Protein AF-A0A946A586-F1 (afdb_monomer)

pLDDT: mean 96.23, std 3.83, range [72.19, 98.25]

Radius of gyration: 11.78 Å; Cα contacts (8 Å, |Δi|>4): 83; chains: 1; bounding box: 24×23×35 Å

Solvent-accessible surface area (backbone atoms only — not comparable to full-atom values): 3445 Å² total; per-residue (Å²): 133,55,77,68,66,75,63,50,30,67,92,38,78,44,80,36,74,43,21,68,42,91,64,25,42,60,52,49,51,53,42,26,75,33,41,16,43,56,44,70,40,69,96,55,61,70,54,39,53,51,49,53,47,58,40,44,76,73,72,39,76

Nearest PDB structures (foldseek):
  5g4k-assembly1_A-2  TM=9.638E-01  e=1.256E-03  Clostridium sp.
  4g81-assembly1_D  TM=9.624E-01  e=2.192E-03  Salmonella enterica subsp. enterica serovar Enteritidis str. P125109
  8hax-assembly1_D  TM=9.615E-01  e=6.227E-03  Brucella melitensis bv. 1 str. 16M
  6lln-assembly1_A  TM=9.788E-01  e=1.436E-02  Pseudomonas aeruginosa PAO1
  8hs9-assembly3_C  TM=9.564E-01  e=1.014E-02  Brucella melitensis bv. 1 str. 16M

Structure (mmCIF, N/CA/C/O backbone):
data_AF-A0A946A586-F1
#
_entry.id   AF-A0A946A586-F1
#
loop_
_atom_site.group_PDB
_atom_site.id
_atom_site.type_symbol
_atom_site.label_atom_id
_atom_site.label_alt_id
_atom_site.label_comp_id
_atom_site.label_asym_id
_atom_site.label_entity_id
_atom_site.label_seq_id
_atom_site.pdbx_PDB_ins_code
_atom_site.Cartn_x
_atom_site.Cartn_y
_atom_site.Cartn_z
_atom_site.occupancy
_atom_site.B_iso_or_equiv
_atom_site.auth_seq_id
_atom_site.auth_comp_id
_atom_site.auth_asym_id
_atom_site.auth_atom_id
_atom_site.pdbx_PDB_model_num
ATOM 1 N N . MET A 1 1 ? -13.743 11.226 18.703 1.00 72.19 1 MET A N 1
ATOM 2 C CA . MET A 1 1 ? -12.797 10.615 17.747 1.00 72.19 1 MET A CA 1
ATOM 3 C C . MET 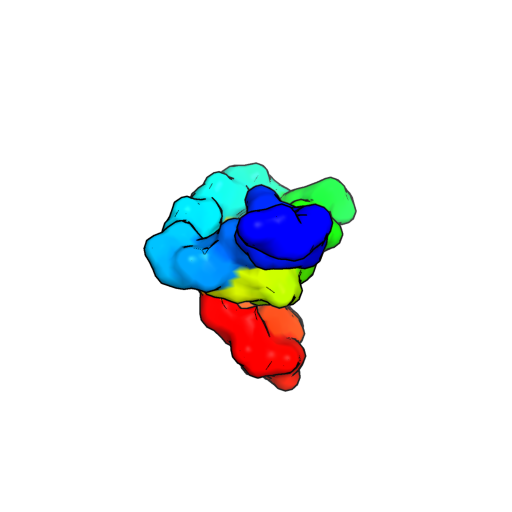A 1 1 ? -11.402 10.957 18.238 1.00 72.19 1 MET A C 1
ATOM 5 O O . MET A 1 1 ? -11.168 12.129 18.509 1.00 72.19 1 MET A O 1
ATOM 9 N N . ASN A 1 2 ? -10.544 9.969 18.501 1.00 93.38 2 ASN A N 1
ATOM 10 C CA . ASN A 1 2 ? -9.153 10.258 18.867 1.00 93.38 2 ASN A CA 1
ATOM 11 C C . ASN A 1 2 ? -8.331 10.492 17.588 1.00 93.38 2 ASN A C 1
ATOM 13 O O . ASN A 1 2 ? -8.801 10.196 16.492 1.00 93.38 2 ASN A O 1
ATOM 17 N N . VAL A 1 3 ? -7.127 11.048 17.727 1.00 92.44 3 VAL A N 1
ATOM 18 C CA . VAL A 1 3 ? -6.297 11.427 16.574 1.00 92.44 3 VAL A CA 1
ATOM 19 C C . VAL A 1 3 ? -5.983 10.226 15.675 1.00 92.44 3 VAL A C 1
ATOM 21 O O . VAL A 1 3 ? -6.061 10.366 14.463 1.00 92.44 3 VAL A O 1
ATOM 24 N N . LEU A 1 4 ? -5.696 9.048 16.239 1.00 90.94 4 LEU A N 1
ATOM 25 C CA . LEU A 1 4 ? -5.353 7.850 15.461 1.00 90.94 4 LEU A CA 1
ATOM 26 C C . LEU A 1 4 ? -6.553 7.296 14.682 1.00 90.94 4 LEU A C 1
ATOM 28 O O . LEU A 1 4 ? -6.409 6.906 13.529 1.00 90.94 4 LEU A O 1
ATOM 32 N N . GLU A 1 5 ? -7.747 7.332 15.275 1.00 92.56 5 GLU A N 1
ATOM 33 C CA . GLU A 1 5 ? -8.990 6.938 14.602 1.00 92.56 5 GLU A CA 1
ATOM 34 C C . GLU A 1 5 ? -9.280 7.813 13.377 1.00 92.56 5 GLU A C 1
ATOM 36 O O . GLU A 1 5 ? -9.772 7.312 12.371 1.00 92.56 5 GLU A O 1
ATOM 41 N N . SER A 1 6 ? -8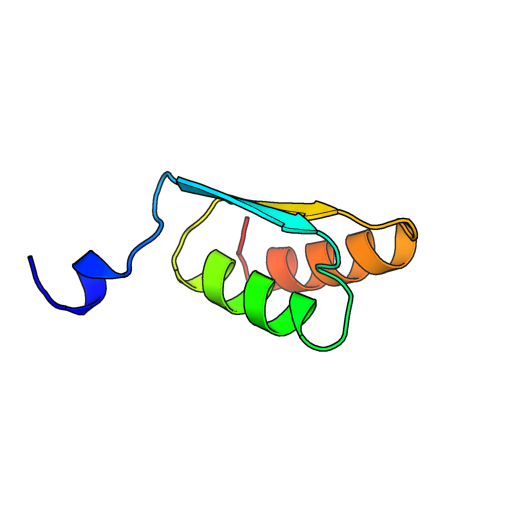.922 9.102 13.412 1.00 92.88 6 SER A N 1
ATOM 42 C CA . SER A 1 6 ? -9.080 10.001 12.259 1.00 92.88 6 SER A CA 1
ATOM 43 C C . SER A 1 6 ? -8.186 9.638 11.065 1.00 92.88 6 SER A C 1
ATOM 45 O O . SER A 1 6 ? -8.477 10.065 9.950 1.00 92.88 6 SER A O 1
ATOM 47 N N . PHE A 1 7 ? -7.110 8.876 11.287 1.00 92.69 7 PHE A N 1
ATOM 48 C CA . PHE A 1 7 ? -6.190 8.416 10.241 1.00 92.69 7 PHE A CA 1
ATOM 49 C C . PHE A 1 7 ? -6.417 6.956 9.834 1.00 92.69 7 PHE A C 1
ATOM 51 O O . PHE A 1 7 ? -5.755 6.477 8.916 1.00 92.69 7 PHE A O 1
ATOM 58 N N . SER A 1 8 ? -7.341 6.238 10.484 1.00 95.88 8 SER A N 1
ATOM 59 C CA . SER A 1 8 ? -7.628 4.857 10.108 1.00 95.88 8 SER A CA 1
ATOM 60 C C . SER A 1 8 ? -8.274 4.787 8.725 1.00 95.88 8 SE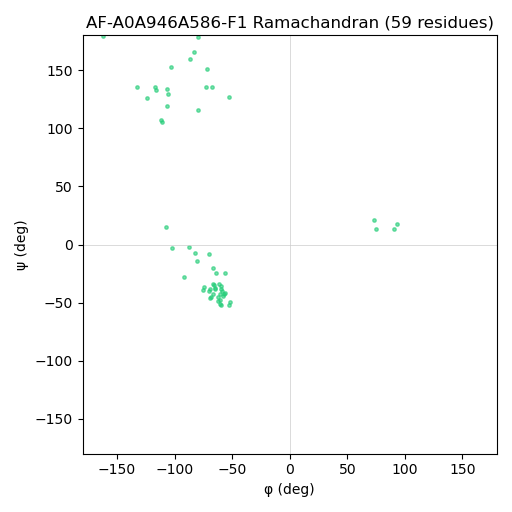R A C 1
ATOM 62 O O . SER A 1 8 ? -9.213 5.521 8.412 1.00 95.88 8 SER A O 1
ATOM 64 N N . LEU A 1 9 ? -7.802 3.840 7.918 1.00 97.38 9 LEU A N 1
ATOM 65 C CA . LEU A 1 9 ? -8.353 3.510 6.607 1.00 97.38 9 LEU A CA 1
ATOM 66 C C . LEU A 1 9 ? -9.113 2.178 6.612 1.00 97.38 9 LEU A C 1
ATOM 68 O O . LEU A 1 9 ? -9.434 1.652 5.549 1.00 97.38 9 LEU A O 1
ATOM 72 N N . LYS A 1 10 ? -9.459 1.647 7.794 1.00 96.25 10 LYS A N 1
ATOM 73 C CA . LYS A 1 10 ? -10.259 0.421 7.922 1.00 96.25 10 LYS A CA 1
ATOM 74 C C . LYS A 1 10 ? -11.551 0.513 7.109 1.00 96.25 10 LYS A C 1
ATOM 76 O O . LYS A 1 10 ? -12.336 1.451 7.255 1.00 96.25 10 LYS A O 1
ATOM 81 N N . GLY A 1 11 ? -11.771 -0.484 6.252 1.00 96.19 11 GLY A N 1
ATOM 82 C CA . GLY A 1 11 ? -12.935 -0.551 5.362 1.00 96.19 11 GLY A CA 1
ATOM 83 C C . GLY A 1 11 ? -12.872 0.403 4.163 1.00 96.19 11 GLY A C 1
ATOM 84 O O . GLY A 1 11 ? -13.895 0.637 3.518 1.00 96.19 11 GLY A O 1
ATOM 85 N N . LYS A 1 12 ? -11.704 0.988 3.872 1.00 97.75 12 LYS A N 1
ATOM 86 C CA . LYS A 1 12 ? -11.442 1.748 2.643 1.00 97.75 12 LYS A CA 1
ATOM 87 C C . LYS A 1 12 ? -10.611 0.912 1.677 1.00 97.75 12 LYS A C 1
ATOM 89 O O . LYS A 1 12 ? -9.826 0.072 2.096 1.00 97.75 12 LYS A O 1
ATOM 94 N N . VAL A 1 13 ? -10.766 1.203 0.388 1.00 98.25 13 VAL A N 1
ATOM 95 C CA . VAL A 1 13 ? -9.936 0.648 -0.686 1.00 98.25 13 VAL A CA 1
ATOM 96 C C . VAL A 1 13 ? -8.998 1.742 -1.185 1.00 98.25 13 VAL A C 1
ATOM 98 O O . VAL A 1 13 ? -9.448 2.866 -1.432 1.00 98.25 13 VAL A O 1
ATOM 101 N N . ALA A 1 14 ? -7.717 1.424 -1.355 1.00 98.19 14 ALA A N 1
ATOM 102 C CA . ALA A 1 14 ? -6.713 2.338 -1.889 1.00 98.19 14 ALA A CA 1
ATOM 103 C C . ALA A 1 14 ? -6.019 1.741 -3.121 1.00 98.19 14 ALA A C 1
ATOM 105 O O . ALA A 1 14 ? -5.475 0.645 -3.062 1.00 98.19 14 ALA A O 1
ATOM 106 N N . LEU A 1 15 ? -6.006 2.481 -4.235 1.00 98.12 15 LEU A N 1
ATOM 107 C CA . LEU A 1 15 ? -5.287 2.108 -5.456 1.00 98.12 15 LEU A CA 1
ATOM 108 C C . LEU A 1 15 ? -4.040 2.981 -5.621 1.00 98.12 15 LEU A C 1
ATOM 110 O O . LEU A 1 15 ? -4.149 4.196 -5.787 1.00 98.12 15 LEU A O 1
ATOM 114 N N . VAL A 1 16 ? -2.865 2.355 -5.646 1.00 98.06 16 VAL A N 1
ATOM 115 C CA . VAL A 1 16 ? -1.575 3.024 -5.835 1.00 98.06 16 VAL A CA 1
ATOM 116 C C . VAL A 1 16 ? -0.979 2.654 -7.192 1.00 98.06 16 VAL A C 1
ATOM 118 O O . VAL A 1 16 ? -0.433 1.566 -7.407 1.00 98.06 16 VAL A O 1
ATOM 121 N N . THR A 1 17 ? -1.027 3.594 -8.133 1.00 97.44 17 THR A N 1
ATOM 122 C CA . THR A 1 17 ? -0.259 3.487 -9.379 1.00 97.44 17 THR A CA 1
ATOM 123 C C . THR A 1 17 ? 1.223 3.726 -9.103 1.00 97.44 17 THR A C 1
ATOM 125 O O . THR A 1 17 ? 1.578 4.665 -8.396 1.00 97.44 17 THR A O 1
ATOM 128 N N . GLY A 1 18 ? 2.103 2.909 -9.677 1.00 97.25 18 GLY A N 1
ATOM 129 C CA . GLY A 1 18 ? 3.532 2.948 -9.377 1.00 97.25 18 GLY A CA 1
ATOM 130 C C . GLY A 1 18 ? 3.887 2.371 -8.003 1.00 97.25 18 GLY A C 1
ATOM 131 O O . GLY A 1 18 ? 4.968 2.669 -7.503 1.00 97.25 18 GLY A O 1
ATOM 132 N N . GLY A 1 19 ? 3.021 1.537 -7.407 1.00 97.19 19 GLY A N 1
ATOM 133 C CA . GLY A 1 19 ? 3.193 0.989 -6.051 1.00 97.19 19 GLY A CA 1
ATOM 134 C C . GLY A 1 19 ? 4.502 0.224 -5.811 1.00 97.19 19 GLY A C 1
ATOM 135 O O . GLY A 1 19 ? 4.996 0.203 -4.696 1.00 97.19 19 GLY A O 1
ATOM 136 N N . ALA A 1 20 ? 5.135 -0.323 -6.853 1.00 97.62 20 ALA A N 1
ATOM 137 C CA . ALA A 1 20 ? 6.438 -0.987 -6.727 1.00 97.62 20 ALA A CA 1
ATOM 138 C C . ALA A 1 20 ? 7.661 -0.050 -6.859 1.00 97.62 20 ALA A C 1
ATOM 140 O O . ALA A 1 20 ? 8.801 -0.514 -6.766 1.00 97.62 20 ALA A O 1
ATOM 141 N N . GLY A 1 21 ? 7.448 1.247 -7.107 1.00 96.00 21 GLY A N 1
ATOM 142 C CA . GLY A 1 21 ? 8.506 2.248 -7.274 1.00 96.00 21 GLY A CA 1
ATOM 143 C C . GLY A 1 21 ? 9.093 2.756 -5.952 1.00 96.00 21 GLY A C 1
ATOM 144 O O . GLY A 1 21 ? 8.633 2.386 -4.877 1.00 96.00 21 GLY A O 1
ATOM 145 N N . LEU A 1 22 ? 10.085 3.651 -6.044 1.00 95.00 22 LEU A N 1
ATOM 146 C CA . LEU A 1 22 ? 10.856 4.159 -4.893 1.00 95.00 22 LEU A CA 1
ATOM 147 C C . LEU A 1 22 ? 9.974 4.686 -3.753 1.00 95.00 22 LEU A C 1
ATOM 149 O O . LEU A 1 22 ? 10.150 4.296 -2.607 1.00 95.00 22 LEU A O 1
ATOM 153 N N . TYR A 1 23 ? 9.007 5.544 -4.081 1.00 96.50 23 TYR A N 1
ATOM 154 C CA . TYR A 1 23 ? 8.069 6.095 -3.099 1.00 96.50 23 TYR A CA 1
ATOM 155 C C . TYR A 1 23 ? 6.799 5.257 -2.968 1.00 96.50 23 TYR A C 1
ATOM 157 O O . TYR A 1 23 ? 6.185 5.233 -1.907 1.00 96.50 23 TYR A O 1
ATOM 165 N N . GLY A 1 24 ? 6.417 4.555 -4.039 1.00 97.19 24 GLY A N 1
ATOM 166 C CA . GLY A 1 24 ? 5.202 3.749 -4.078 1.00 97.19 24 GLY A CA 1
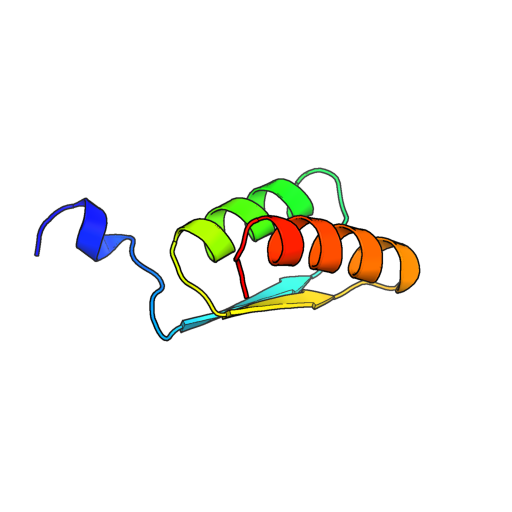ATOM 167 C C . GLY A 1 24 ? 5.176 2.697 -2.977 1.00 97.19 24 GLY A C 1
ATOM 168 O O . GLY A 1 24 ? 4.158 2.574 -2.311 1.00 97.19 24 GLY A O 1
ATOM 169 N N . ARG A 1 25 ? 6.304 2.020 -2.727 1.00 96.75 25 ARG A N 1
ATOM 170 C CA . ARG A 1 25 ? 6.383 0.949 -1.720 1.00 96.75 25 ARG A CA 1
ATOM 171 C C . ARG A 1 25 ? 6.043 1.449 -0.321 1.00 96.75 25 ARG A C 1
ATOM 173 O O . ARG A 1 25 ? 5.198 0.874 0.343 1.00 96.75 25 ARG A O 1
ATOM 180 N N . GLN A 1 26 ? 6.638 2.573 0.069 1.00 97.50 26 GLN A N 1
ATOM 181 C CA . GLN A 1 26 ? 6.409 3.194 1.377 1.00 97.50 26 GLN A CA 1
ATOM 182 C C . GLN A 1 26 ? 4.971 3.713 1.518 1.00 97.50 26 GLN A C 1
ATOM 184 O O . GLN A 1 26 ? 4.396 3.668 2.599 1.00 97.50 26 GLN A O 1
ATOM 189 N N . ILE A 1 27 ? 4.371 4.193 0.423 1.00 98.06 27 ILE A N 1
ATOM 190 C CA . ILE A 1 27 ? 2.964 4.610 0.414 1.00 98.06 27 ILE A CA 1
ATOM 191 C C . ILE A 1 27 ? 2.046 3.395 0.584 1.00 98.06 27 ILE A C 1
ATOM 193 O O . ILE A 1 27 ? 1.102 3.459 1.361 1.00 98.06 27 ILE A O 1
ATOM 197 N N . VAL A 1 28 ? 2.313 2.298 -0.128 1.00 98.06 28 VAL A N 1
ATOM 198 C CA . VAL A 1 28 ? 1.536 1.053 -0.032 1.00 98.06 28 VAL A CA 1
ATOM 199 C C . VAL A 1 28 ? 1.592 0.502 1.387 1.00 98.06 28 VAL A C 1
ATOM 201 O O . VAL A 1 28 ? 0.539 0.299 1.979 1.00 98.06 28 VAL A O 1
ATOM 204 N N . GLU A 1 29 ? 2.796 0.371 1.941 1.00 97.38 29 GLU A N 1
ATOM 205 C CA . GLU A 1 29 ? 3.054 -0.063 3.318 1.00 97.38 29 GLU A CA 1
ATOM 206 C C . GLU A 1 29 ? 2.256 0.776 4.329 1.00 97.38 29 GLU A C 1
ATOM 208 O O . GLU A 1 29 ? 1.475 0.235 5.105 1.00 97.38 29 GLU A O 1
ATOM 213 N N . ALA A 1 30 ? 2.340 2.109 4.262 1.00 97.25 30 ALA A N 1
ATOM 214 C CA . ALA A 1 30 ? 1.623 2.979 5.197 1.00 97.25 30 ALA A CA 1
ATOM 215 C C . ALA A 1 30 ? 0.088 2.891 5.069 1.00 97.25 30 ALA A C 1
ATOM 217 O O . ALA A 1 30 ? -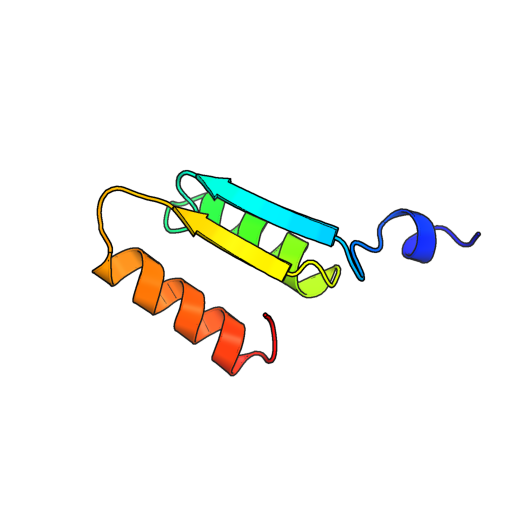0.632 2.971 6.067 1.00 97.25 30 ALA A O 1
ATOM 218 N N . LEU A 1 31 ? -0.441 2.750 3.848 1.00 97.81 31 LEU A N 1
ATOM 219 C CA . LEU A 1 31 ? -1.885 2.618 3.616 1.00 97.81 31 LEU A CA 1
ATOM 220 C C . LEU A 1 31 ? -2.412 1.265 4.111 1.00 97.81 31 LEU A C 1
ATOM 222 O O . LEU A 1 31 ? -3.491 1.204 4.708 1.00 97.81 31 LEU A O 1
ATOM 226 N N . ALA A 1 32 ? -1.634 0.211 3.884 1.00 97.38 32 ALA A N 1
ATOM 227 C CA . ALA A 1 32 ? -1.884 -1.134 4.370 1.00 97.38 32 ALA A CA 1
ATOM 228 C C . ALA A 1 32 ? -1.878 -1.187 5.909 1.00 97.38 32 ALA A C 1
ATOM 230 O O . ALA A 1 32 ? -2.849 -1.650 6.510 1.00 97.38 32 ALA A O 1
ATOM 231 N N . GLU A 1 33 ? -0.865 -0.603 6.560 1.00 96.38 33 GLU A N 1
ATOM 232 C CA . GLU A 1 33 ? -0.785 -0.480 8.026 1.00 96.38 33 GLU A CA 1
ATOM 233 C C . GLU A 1 33 ? -1.966 0.309 8.618 1.00 96.38 33 GLU A C 1
ATOM 235 O O . GLU A 1 33 ? -2.477 -0.018 9.693 1.00 96.38 33 GLU A O 1
ATOM 240 N N . ALA A 1 34 ? -2.457 1.329 7.905 1.00 96.62 34 ALA A N 1
ATOM 241 C CA . ALA A 1 34 ? -3.641 2.088 8.308 1.00 96.62 34 ALA A CA 1
ATOM 242 C C . ALA A 1 34 ? -4.958 1.285 8.186 1.00 96.62 34 ALA A C 1
ATOM 244 O O . ALA A 1 34 ? -6.009 1.744 8.661 1.00 96.62 34 ALA A O 1
ATOM 245 N N . GLY A 1 35 ? -4.914 0.088 7.590 1.00 96.62 35 GLY A N 1
ATOM 246 C CA . GLY A 1 35 ? -6.022 -0.858 7.466 1.00 96.62 35 GLY A CA 1
ATOM 247 C C . GLY A 1 35 ? -6.825 -0.746 6.170 1.00 96.62 35 GLY A C 1
ATOM 248 O O . GLY A 1 35 ? -7.963 -1.221 6.138 1.00 96.62 35 GLY A O 1
ATOM 249 N N . ALA A 1 36 ? -6.285 -0.094 5.137 1.00 98.25 36 ALA A N 1
ATOM 250 C CA . ALA A 1 36 ? -6.902 -0.103 3.813 1.00 98.25 36 ALA A CA 1
ATOM 251 C C . ALA A 1 36 ? -6.750 -1.480 3.150 1.00 98.25 36 ALA A C 1
ATOM 253 O O . ALA A 1 36 ? -5.758 -2.164 3.366 1.00 98.25 36 ALA A O 1
ATOM 254 N N . GLU A 1 37 ? -7.698 -1.843 2.290 1.00 98.12 37 GLU A N 1
ATOM 255 C CA . GLU A 1 37 ? -7.484 -2.877 1.276 1.00 98.12 37 GLU A CA 1
ATOM 256 C C . GLU A 1 37 ? -6.717 -2.249 0.107 1.00 98.12 37 GLU A C 1
ATOM 2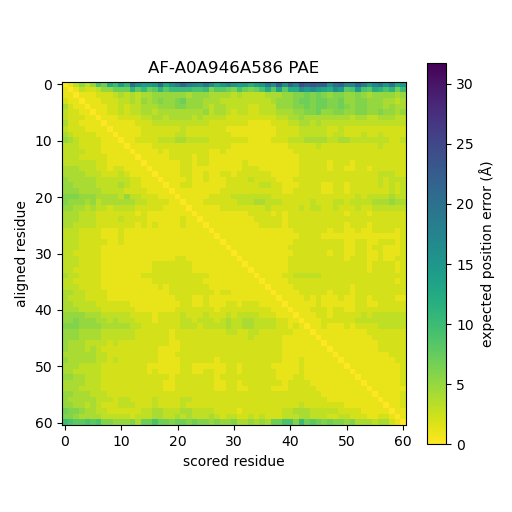58 O O . GLU A 1 37 ? -7.199 -1.297 -0.527 1.00 98.12 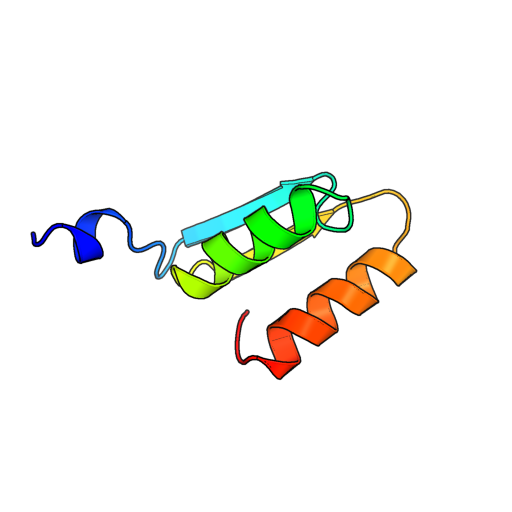37 GLU A O 1
ATOM 263 N N . THR A 1 38 ? -5.498 -2.723 -0.139 1.00 98.00 38 THR A N 1
ATOM 264 C CA . THR A 1 38 ? -4.546 -2.049 -1.023 1.00 98.00 38 THR A CA 1
ATOM 265 C C . THR A 1 38 ? -4.387 -2.746 -2.373 1.00 98.00 38 THR A C 1
ATOM 267 O O . THR A 1 38 ? -4.127 -3.935 -2.486 1.00 98.00 38 THR A O 1
ATOM 270 N N . TYR A 1 39 ? -4.501 -1.968 -3.449 1.00 98.19 39 TYR A N 1
ATOM 271 C CA . TYR A 1 39 ? -4.257 -2.416 -4.817 1.00 98.19 39 TYR A CA 1
ATOM 272 C C . TYR A 1 39 ? -3.075 -1.654 -5.397 1.00 98.19 39 TYR A C 1
ATOM 274 O O . TYR A 1 39 ? -3.016 -0.425 -5.333 1.00 98.19 39 TYR A O 1
ATOM 282 N N . ILE A 1 40 ? -2.150 -2.370 -6.030 1.00 98.25 40 ILE A N 1
ATOM 283 C CA . ILE A 1 40 ? -0.975 -1.777 -6.670 1.00 98.25 40 ILE A CA 1
ATOM 284 C C . ILE A 1 40 ? -0.990 -2.030 -8.171 1.00 98.25 40 ILE A C 1
ATOM 286 O O . ILE A 1 40 ? -1.263 -3.135 -8.633 1.00 98.25 40 ILE A O 1
ATOM 290 N N . ALA A 1 41 ? -0.681 -0.993 -8.949 1.00 97.88 41 ALA A N 1
ATOM 291 C CA . ALA A 1 41 ? -0.725 -1.059 -10.406 1.00 97.88 41 ALA A CA 1
ATOM 292 C C . ALA A 1 41 ? 0.543 -0.482 -11.035 1.00 97.88 41 ALA A C 1
ATOM 294 O O . ALA A 1 41 ? 1.024 0.585 -10.659 1.00 97.88 41 ALA A O 1
ATOM 295 N N . SER A 1 42 ? 1.094 -1.173 -12.027 1.00 96.56 42 SER A N 1
ATOM 296 C CA . SER A 1 42 ? 2.221 -0.715 -12.839 1.00 96.56 42 SER A CA 1
ATOM 297 C C . SER A 1 42 ? 2.308 -1.538 -14.129 1.00 96.56 42 SER A C 1
ATOM 299 O O . SER A 1 42 ? 1.510 -2.444 -14.350 1.00 96.56 42 SER A O 1
ATOM 301 N N . ARG A 1 43 ? 3.288 -1.229 -14.985 1.00 96.62 43 ARG A N 1
ATOM 302 C CA . ARG A 1 43 ? 3.546 -1.980 -16.227 1.00 96.62 43 ARG A CA 1
ATOM 303 C C . ARG A 1 43 ? 4.341 -3.275 -16.012 1.00 96.62 43 ARG A C 1
ATOM 305 O O . ARG A 1 43 ? 4.426 -4.070 -16.935 1.00 96.62 43 ARG A O 1
ATOM 312 N N . ASN A 1 44 ? 4.961 -3.455 -14.846 1.00 97.12 44 ASN A N 1
ATOM 313 C CA . ASN A 1 44 ? 5.782 -4.621 -14.521 1.00 97.12 44 ASN A CA 1
ATOM 314 C C . ASN A 1 44 ? 5.060 -5.429 -13.437 1.00 97.12 44 ASN A C 1
ATOM 316 O O . ASN A 1 44 ? 4.965 -4.977 -12.295 1.00 97.12 44 ASN A O 1
ATOM 320 N N . VAL A 1 45 ? 4.502 -6.578 -13.816 1.00 97.12 45 VAL A N 1
ATOM 321 C CA . VAL A 1 45 ? 3.659 -7.395 -12.932 1.00 97.12 45 VAL A CA 1
ATOM 322 C C . VAL A 1 45 ? 4.505 -8.129 -11.900 1.00 97.12 45 VAL A C 1
ATOM 324 O O . VAL A 1 45 ? 4.104 -8.218 -10.745 1.00 97.12 45 VAL A O 1
ATOM 327 N N . GLU A 1 46 ? 5.699 -8.578 -12.272 1.00 98.12 46 GLU A N 1
ATOM 328 C CA . GLU A 1 46 ? 6.617 -9.303 -11.393 1.00 98.12 46 GLU A CA 1
ATOM 329 C C . GLU A 1 46 ? 7.016 -8.446 -10.183 1.00 98.12 46 GLU A C 1
ATOM 331 O O . GLU A 1 46 ? 6.989 -8.904 -9.041 1.00 98.12 46 GLU A O 1
ATOM 336 N N . SER A 1 47 ? 7.301 -7.162 -10.418 1.00 97.62 47 SER A N 1
ATOM 337 C CA . SER A 1 47 ? 7.621 -6.201 -9.357 1.00 97.62 47 SER A CA 1
ATOM 338 C C . SER A 1 47 ? 6.430 -5.944 -8.434 1.00 97.62 47 SER A C 1
ATOM 340 O O . SER A 1 47 ? 6.621 -5.729 -7.240 1.00 97.62 47 SER A O 1
ATOM 342 N N . LEU A 1 48 ? 5.203 -5.952 -8.969 1.00 97.81 48 LEU A N 1
ATOM 343 C CA . LEU A 1 48 ? 3.994 -5.818 -8.153 1.00 97.81 48 LEU A CA 1
ATOM 344 C C . LEU A 1 48 ? 3.787 -7.065 -7.298 1.00 97.81 48 LEU A C 1
ATOM 346 O O . LEU A 1 48 ? 3.554 -6.943 -6.107 1.00 97.81 48 LEU A O 1
ATOM 350 N N . GLN A 1 49 ? 3.916 -8.256 -7.880 1.00 98.06 49 GLN A N 1
ATOM 351 C CA . GLN A 1 49 ? 3.754 -9.515 -7.153 1.00 98.06 49 GLN A CA 1
ATOM 352 C C . GLN A 1 49 ? 4.748 -9.643 -6.001 1.00 98.06 49 GLN A C 1
ATOM 354 O O . GLN A 1 49 ? 4.375 -10.126 -4.936 1.00 98.06 49 GLN A O 1
ATOM 359 N N . GLN A 1 50 ? 5.986 -9.180 -6.193 1.00 97.94 50 GLN A N 1
ATOM 360 C CA . GLN A 1 50 ? 6.965 -9.133 -5.115 1.00 97.94 50 GLN A CA 1
ATOM 361 C C . GLN A 1 50 ? 6.484 -8.250 -3.955 1.00 97.94 50 GLN A C 1
ATOM 363 O O . GLN A 1 50 ? 6.456 -8.715 -2.822 1.00 97.94 50 GLN A O 1
ATOM 368 N N . VAL A 1 51 ? 6.078 -7.008 -4.233 1.00 97.44 51 VAL A N 1
ATOM 369 C CA . VAL A 1 51 ? 5.639 -6.069 -3.185 1.00 97.44 51 VAL A CA 1
ATOM 370 C C . VAL A 1 51 ? 4.347 -6.542 -2.520 1.00 97.44 51 VAL A C 1
ATOM 372 O O . VAL A 1 51 ? 4.250 -6.525 -1.302 1.00 97.44 51 VAL A O 1
ATOM 375 N N . ALA A 1 52 ? 3.381 -7.035 -3.298 1.00 97.62 52 ALA A N 1
ATOM 376 C CA . ALA A 1 52 ? 2.151 -7.605 -2.756 1.00 97.62 52 ALA A CA 1
ATOM 377 C C . ALA A 1 52 ? 2.454 -8.770 -1.807 1.00 97.62 52 ALA A C 1
ATOM 379 O O . ALA A 1 52 ? 1.910 -8.825 -0.713 1.00 97.62 52 ALA A O 1
ATOM 380 N N . LYS A 1 53 ? 3.376 -9.663 -2.189 1.00 98.06 53 LYS A N 1
ATOM 381 C CA . LYS A 1 53 ? 3.804 -10.761 -1.323 1.00 98.06 53 LYS A CA 1
ATOM 382 C C . LYS A 1 53 ? 4.467 -10.258 -0.040 1.00 98.06 53 LYS A C 1
ATOM 384 O O . LYS A 1 53 ? 4.142 -10.767 1.023 1.00 98.06 53 LYS A O 1
ATOM 389 N N . GLU A 1 54 ? 5.364 -9.277 -0.133 1.00 97.56 54 GLU A N 1
ATOM 390 C CA . GLU A 1 54 ? 6.020 -8.672 1.036 1.00 97.56 54 GLU A CA 1
ATOM 391 C C . GLU A 1 54 ? 4.988 -8.112 2.034 1.00 97.56 54 GLU A C 1
ATOM 393 O O . GLU A 1 54 ? 5.1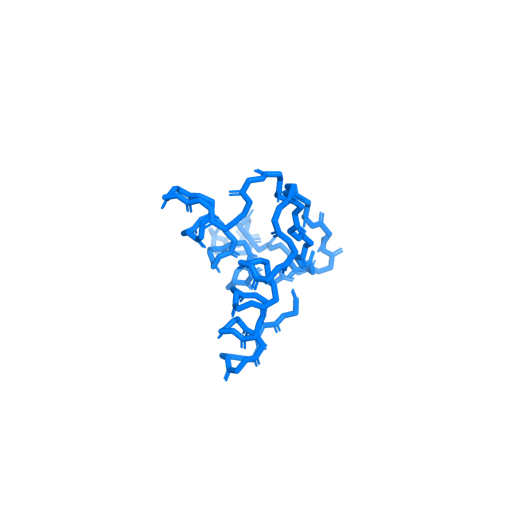26 -8.334 3.235 1.00 97.56 54 GLU A O 1
ATOM 398 N N . GLU A 1 55 ? 3.926 -7.461 1.550 1.00 97.69 55 GLU A N 1
ATOM 399 C CA . GLU A 1 55 ? 2.854 -6.923 2.397 1.00 97.69 55 GLU A CA 1
ATOM 400 C C . GLU A 1 55 ? 1.908 -8.010 2.934 1.00 97.69 55 GLU A C 1
ATOM 402 O O . GLU A 1 55 ? 1.551 -7.995 4.114 1.00 97.69 55 GLU A O 1
ATOM 407 N N . THR A 1 56 ? 1.558 -9.018 2.130 1.00 97.19 56 THR A N 1
ATOM 408 C CA 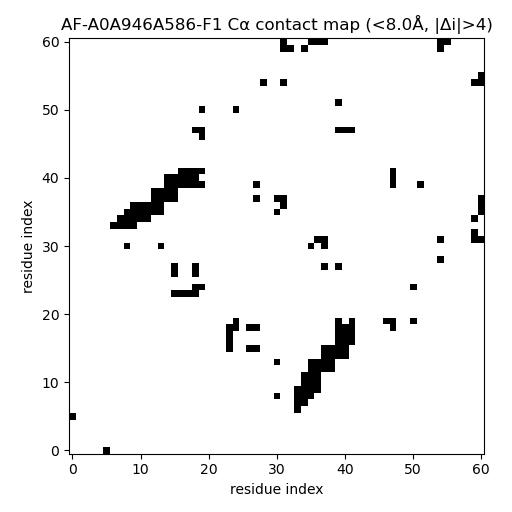. THR A 1 56 ? 0.757 -10.158 2.606 1.00 97.19 56 THR A CA 1
ATOM 409 C C . THR A 1 56 ? 1.504 -10.979 3.660 1.00 97.19 56 THR A C 1
ATOM 411 O O . THR A 1 56 ? 0.902 -11.394 4.650 1.00 97.19 56 THR A O 1
ATOM 414 N N . ASP A 1 57 ? 2.820 -11.168 3.511 1.00 98.06 57 ASP A N 1
ATOM 415 C CA . ASP A 1 57 ? 3.665 -11.853 4.500 1.00 98.06 57 ASP A CA 1
ATOM 416 C C . ASP A 1 57 ? 3.717 -11.078 5.838 1.00 98.06 57 ASP A C 1
ATOM 418 O O . ASP A 1 57 ? 3.912 -11.678 6.898 1.00 98.06 57 ASP A O 1
ATOM 422 N N . ARG A 1 58 ? 3.483 -9.756 5.814 1.00 96.94 58 ARG A N 1
ATOM 423 C CA . ARG A 1 58 ? 3.320 -8.900 7.007 1.00 96.94 58 ARG A CA 1
ATOM 424 C C . ARG A 1 58 ? 1.904 -8.933 7.598 1.00 96.94 58 ARG A C 1
ATOM 426 O O . ARG A 1 58 ? 1.693 -8.408 8.688 1.00 96.94 58 ARG A O 1
ATOM 433 N N . GLY A 1 59 ? 0.951 -9.578 6.924 1.00 96.44 59 GLY A N 1
ATOM 434 C CA . GLY A 1 59 ? -0.447 -9.688 7.348 1.00 96.44 59 GLY A CA 1
ATOM 435 C C . GLY A 1 59 ? -1.353 -8.568 6.835 1.00 96.44 59 GLY A C 1
ATOM 436 O O . GLY A 1 59 ? -2.471 -8.420 7.332 1.00 96.44 59 GLY A O 1
ATOM 437 N N . HIS A 1 60 ? -0.888 -7.780 5.867 1.00 95.75 60 HIS A N 1
ATOM 438 C CA . HIS A 1 60 ? -1.685 -6.749 5.216 1.00 95.75 60 HIS A CA 1
ATOM 439 C C . HIS A 1 60 ? -2.483 -7.308 4.027 1.00 95.75 60 HIS A C 1
ATOM 441 O O . HIS A 1 60 ? -2.149 -8.370 3.493 1.00 95.75 60 HIS A O 1
ATOM 447 N N . ASN A 1 61 ? -3.542 -6.592 3.627 1.00 84.69 61 ASN A N 1
ATOM 448 C CA . ASN A 1 61 ? -4.388 -6.931 2.477 1.00 84.69 61 ASN A CA 1
ATOM 449 C C . ASN A 1 61 ? -4.242 -5.906 1.347 1.00 84.69 61 ASN A C 1
ATOM 451 O O . ASN A 1 61 ? -4.379 -4.686 1.609 1.00 84.69 61 ASN A O 1
#

Mean predicted aligned error: 2.46 Å

Foldseek 3Di:
DDPLVVQACAPAADEQECLLDPVNLVVQLVNQVSHHNYHYDYPDVVSVVVSVVVSVVVVGD

Sequence (61 aa):
MNVLESFSLKGKVALVTGGAGLYGRQIVEALAEAGAETYIASRNVESLQQVAKEETDRGHN

Secondary structure (DSSP, 8-state):
--TTGGG--TT-EEEEETTTSTTHHHHHHHHHHTT-EEEEE-S-HHHHHHHHHHHHHTT--